Protein AF-A0A523J736-F1 (afdb_monomer_lite)

Radius of gyration: 26.55 Å; chains: 1; bounding box: 69×30×75 Å

Sequence (80 aa):
MPELIHDEIVVRRPPSPGLAAVLSVLLPGLGQVYSGRLLAGALWFGLTWLSYWAVLIPGFLVHALCIWSAYQSARRWTYY

Structure (mmCIF, N/CA/C/O backbone):
data_AF-A0A523J736-F1
#
_entry.id   AF-A0A523J736-F1
#
loop_
_atom_site.group_PDB
_atom_site.id
_atom_site.type_symbol
_atom_site.label_atom_id
_atom_site.label_alt_id
_atom_site.label_comp_id
_atom_site.label_asym_id
_atom_site.label_entity_id
_atom_site.label_seq_id
_atom_site.pdbx_PDB_ins_code
_atom_site.Cartn_x
_atom_site.Cartn_y
_atom_site.Cartn_z
_atom_site.occupancy
_atom_site.B_iso_or_equiv
_atom_site.auth_seq_id
_atom_site.auth_comp_id
_atom_site.auth_asym_id
_atom_site.auth_atom_id
_atom_site.pdbx_PDB_model_num
ATOM 1 N N . MET A 1 1 ? -44.096 17.118 38.546 1.00 50.28 1 MET A N 1
ATOM 2 C CA . MET A 1 1 ? -43.923 15.889 37.744 1.00 50.28 1 MET A CA 1
ATOM 3 C C . MET A 1 1 ? -42.437 15.719 37.436 1.00 50.28 1 MET A C 1
ATOM 5 O O . MET A 1 1 ? -41.919 16.559 36.711 1.00 50.28 1 MET A O 1
ATOM 9 N N . PRO A 1 2 ? -41.733 14.729 38.015 1.00 55.47 2 PRO A N 1
ATOM 10 C CA . PRO A 1 2 ? -40.311 14.482 37.776 1.00 55.47 2 PRO A CA 1
ATOM 11 C C . PRO A 1 2 ? -40.112 13.280 36.831 1.00 55.47 2 PRO A C 1
ATOM 13 O O . PRO A 1 2 ? -39.478 12.301 37.201 1.00 55.47 2 PRO A O 1
ATOM 16 N N . GLU A 1 3 ? -40.701 13.326 35.633 1.00 63.62 3 GLU A N 1
ATOM 17 C CA . GLU A 1 3 ? -40.744 12.178 34.701 1.00 63.62 3 GLU A CA 1
ATOM 18 C C . GLU A 1 3 ? -40.003 12.438 33.374 1.00 63.62 3 GLU A C 1
ATOM 20 O O . GLU A 1 3 ? -40.092 11.649 32.445 1.00 63.62 3 GLU A O 1
ATOM 25 N N . LE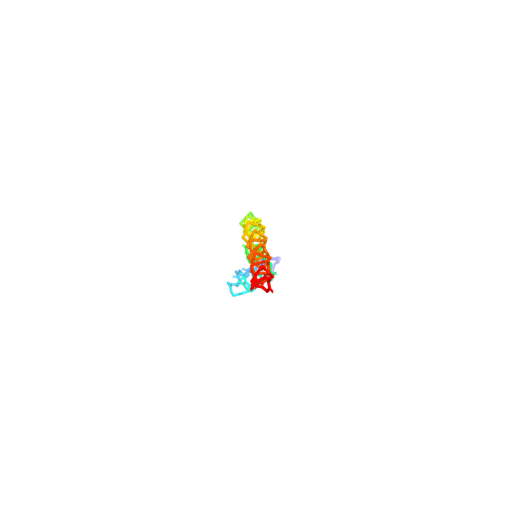U A 1 4 ? -39.252 13.543 33.261 1.00 61.09 4 LEU A N 1
ATOM 26 C CA . LEU A 1 4 ? -38.636 13.962 31.990 1.00 61.09 4 LEU A CA 1
ATOM 27 C C . LEU A 1 4 ? -37.097 13.943 31.982 1.00 61.09 4 LEU A C 1
ATOM 29 O O . LEU A 1 4 ? -36.481 14.562 31.122 1.00 61.09 4 LEU A O 1
ATOM 33 N N . ILE A 1 5 ? -36.479 13.217 32.922 1.00 59.69 5 ILE A N 1
ATOM 34 C CA . ILE A 1 5 ? -35.053 12.837 32.880 1.00 59.69 5 ILE A CA 1
ATOM 35 C C . ILE A 1 5 ? -34.967 11.320 32.664 1.00 59.69 5 ILE A C 1
ATOM 37 O O . ILE A 1 5 ? -34.339 10.580 33.414 1.00 59.69 5 ILE A O 1
ATOM 41 N N . HIS A 1 6 ? -35.673 10.818 31.653 1.00 60.25 6 HIS A N 1
ATOM 42 C CA . HIS A 1 6 ? -35.216 9.604 30.996 1.00 60.25 6 HIS A CA 1
ATOM 43 C C . HIS A 1 6 ? -34.136 10.048 30.035 1.00 60.25 6 HIS A C 1
ATOM 45 O O . HIS A 1 6 ? -34.414 10.480 28.919 1.00 60.25 6 HIS A O 1
ATOM 51 N N . ASP A 1 7 ? -32.913 10.018 30.558 1.00 60.62 7 ASP A N 1
ATOM 52 C CA . ASP A 1 7 ? -31.697 9.925 29.782 1.00 60.62 7 ASP A CA 1
ATOM 53 C C . ASP A 1 7 ? -31.974 9.115 28.512 1.00 60.62 7 ASP A C 1
ATOM 55 O O . ASP A 1 7 ? -32.115 7.889 28.543 1.00 60.62 7 ASP A O 1
ATOM 59 N N . GLU A 1 8 ? -32.033 9.796 27.372 1.00 62.66 8 GLU A N 1
ATOM 60 C CA . GLU A 1 8 ? -31.780 9.149 26.100 1.00 62.66 8 GLU A CA 1
ATOM 61 C C . GLU A 1 8 ? -30.280 8.831 26.102 1.00 62.66 8 GLU A C 1
ATOM 63 O O . GLU A 1 8 ? -29.446 9.546 25.545 1.00 62.66 8 GLU A O 1
ATOM 68 N N . ILE A 1 9 ? -29.904 7.788 26.847 1.00 64.81 9 ILE A N 1
ATOM 69 C CA . ILE A 1 9 ? -28.559 7.235 26.826 1.00 64.81 9 ILE A CA 1
ATOM 70 C C . ILE A 1 9 ? -28.401 6.710 25.406 1.00 64.81 9 ILE A C 1
ATOM 72 O O . ILE A 1 9 ? -28.856 5.613 25.082 1.00 64.81 9 ILE A O 1
ATOM 76 N N . VAL A 1 10 ? -27.805 7.511 24.525 1.00 71.00 10 VAL A N 1
ATOM 77 C CA . VAL A 1 10 ? -27.435 7.072 23.183 1.00 71.00 10 VAL A CA 1
ATOM 78 C C . VAL A 1 10 ? -26.390 5.977 23.366 1.00 71.00 10 VAL A C 1
ATOM 80 O O . VAL A 1 10 ? -25.189 6.240 23.470 1.00 71.00 10 VAL A O 1
ATOM 83 N N . VAL A 1 11 ? -26.850 4.728 23.447 1.00 73.56 11 VAL A N 1
ATOM 84 C CA . VAL A 1 11 ? -25.996 3.546 23.510 1.00 73.56 11 VAL A CA 1
ATOM 85 C C . VAL A 1 11 ? -25.297 3.441 22.159 1.00 73.56 11 VAL A C 1
ATOM 87 O O . VAL A 1 11 ? -25.814 2.862 21.201 1.00 73.56 11 VAL A O 1
ATOM 90 N N . ARG A 1 12 ? -24.111 4.048 22.048 1.00 76.94 12 ARG A N 1
ATOM 91 C CA . ARG A 1 12 ? -23.263 3.893 20.867 1.00 76.94 12 ARG A CA 1
ATOM 92 C C . ARG A 1 12 ? -22.839 2.434 20.800 1.00 76.94 12 ARG A C 1
ATOM 94 O O . ARG A 1 12 ? -22.053 1.968 21.621 1.00 76.94 12 ARG A O 1
ATOM 101 N N . ARG A 1 13 ? -23.372 1.704 19.819 1.00 82.50 13 ARG A N 1
ATOM 102 C CA . ARG A 1 13 ? -22.887 0.356 19.523 1.00 82.50 13 ARG A CA 1
ATOM 103 C C . ARG A 1 13 ? -21.395 0.438 19.191 1.00 82.50 13 ARG A C 1
ATOM 105 O O . ARG A 1 13 ? -21.004 1.333 18.435 1.00 82.50 13 ARG A O 1
ATOM 112 N N . PRO A 1 14 ? -20.567 -0.465 19.738 1.00 87.25 14 PRO A N 1
ATOM 113 C CA . PRO A 1 14 ? -19.159 -0.494 19.397 1.00 87.25 14 PRO A CA 1
ATOM 114 C C . PRO A 1 14 ? -18.990 -0.730 17.886 1.00 87.25 14 PRO A C 1
ATOM 116 O O . PRO A 1 14 ? -19.821 -1.414 17.275 1.00 87.25 14 PRO A O 1
ATOM 119 N N . PRO A 1 15 ? -17.928 -0.179 17.274 1.00 89.25 15 PRO A N 1
ATOM 120 C CA . PRO A 1 15 ? -17.622 -0.410 15.869 1.00 89.25 15 PRO A CA 1
ATOM 121 C C . PRO A 1 15 ? -17.527 -1.911 15.577 1.00 89.25 15 PRO A C 1
ATOM 123 O O . PRO A 1 15 ? -16.882 -2.653 16.319 1.00 89.25 15 PRO A O 1
ATOM 126 N N . SER A 1 16 ? -18.150 -2.369 14.491 1.00 95.88 16 SER A N 1
ATOM 127 C CA . SER A 1 16 ? -18.070 -3.780 14.109 1.00 95.88 16 SER A CA 1
ATOM 128 C C . SER A 1 16 ? -16.705 -4.094 13.466 1.00 95.88 16 SER A C 1
ATOM 130 O O . SER A 1 16 ? -16.322 -3.434 12.494 1.00 95.88 16 SER A O 1
ATOM 132 N N . PRO A 1 17 ? -15.958 -5.105 13.956 1.00 96.06 17 PRO A N 1
ATOM 133 C CA . PRO A 1 17 ? -14.628 -5.416 13.426 1.00 96.06 17 PRO A CA 1
ATOM 134 C C . PRO A 1 17 ? -14.641 -5.816 11.945 1.00 96.06 17 PRO A C 1
ATOM 136 O O . PRO A 1 17 ? -13.765 -5.410 11.185 1.00 96.06 17 PRO A O 1
ATOM 139 N N . GLY A 1 18 ? -15.660 -6.572 11.522 1.00 96.94 18 GLY A N 1
ATOM 140 C CA . GLY A 1 18 ? -15.810 -7.001 10.130 1.00 96.94 18 GLY A CA 1
ATOM 141 C C . GLY A 1 18 ? -16.011 -5.827 9.172 1.00 96.94 18 GLY A C 1
ATOM 142 O O . GLY A 1 18 ? -15.336 -5.750 8.148 1.00 96.94 18 GLY A O 1
ATOM 143 N N . LEU A 1 19 ? -16.872 -4.866 9.529 1.00 96.81 19 LEU A N 1
ATOM 144 C CA . LEU A 1 19 ? -17.068 -3.671 8.707 1.00 96.81 19 LEU A CA 1
ATOM 145 C C . LEU A 1 19 ? -15.806 -2.811 8.672 1.00 96.81 19 LEU A C 1
ATOM 147 O O . LEU A 1 19 ? -15.446 -2.317 7.610 1.00 96.81 19 LEU A O 1
ATOM 151 N N . ALA A 1 20 ? -15.100 -2.678 9.800 1.00 96.94 20 ALA A N 1
ATOM 152 C CA . ALA A 1 20 ? -13.823 -1.974 9.838 1.00 96.94 20 ALA A CA 1
ATOM 153 C C . ALA A 1 20 ? -12.814 -2.586 8.847 1.00 96.94 20 ALA A C 1
ATOM 155 O O . ALA A 1 20 ? -12.163 -1.857 8.101 1.00 96.94 20 ALA A O 1
ATOM 156 N N . ALA A 1 21 ? -12.718 -3.918 8.789 1.00 96.88 21 ALA A N 1
ATOM 157 C CA . ALA A 1 21 ? -11.837 -4.605 7.848 1.00 96.88 21 ALA A CA 1
ATOM 158 C C . ALA A 1 21 ? -12.244 -4.360 6.385 1.00 96.88 21 ALA A C 1
ATOM 160 O O . ALA A 1 21 ? -11.396 -3.983 5.579 1.00 96.88 21 ALA A O 1
ATOM 161 N N . VAL A 1 22 ? -13.533 -4.505 6.051 1.00 98.00 22 VAL A N 1
ATOM 162 C CA . VAL A 1 22 ? -14.045 -4.260 4.688 1.00 98.00 22 VAL A CA 1
ATOM 163 C C . VAL A 1 22 ? -13.798 -2.816 4.252 1.00 98.00 22 VAL A C 1
ATOM 165 O O . VAL A 1 22 ? -13.337 -2.581 3.138 1.00 98.00 22 VAL A O 1
ATOM 168 N N . LEU A 1 23 ? -14.032 -1.845 5.136 1.00 97.06 23 LEU A N 1
ATOM 169 C CA . LEU A 1 23 ? -13.737 -0.441 4.858 1.00 97.06 23 LEU A CA 1
ATOM 170 C C . LEU A 1 23 ? -12.250 -0.233 4.537 1.00 97.06 23 LEU A C 1
ATOM 172 O O . LEU A 1 23 ? -11.929 0.460 3.575 1.00 97.06 23 LEU A O 1
ATOM 176 N N . SER A 1 24 ? -11.347 -0.874 5.282 1.00 96.12 24 SER A N 1
ATOM 177 C CA . SER A 1 24 ? -9.904 -0.799 5.021 1.00 96.12 24 SER A CA 1
ATOM 178 C C . SER A 1 24 ? -9.458 -1.472 3.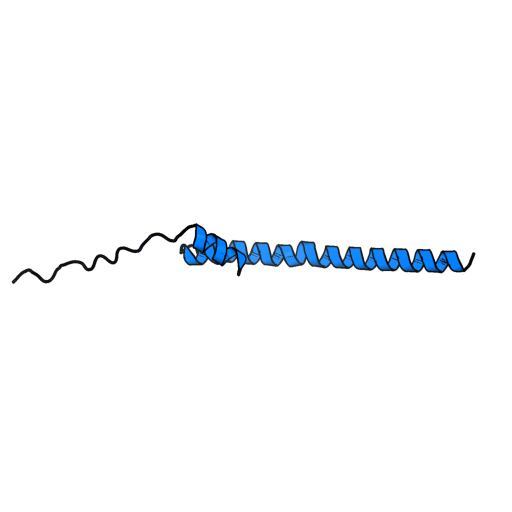718 1.00 96.12 24 SER A C 1
ATOM 180 O O . SER A 1 24 ? -8.406 -1.105 3.198 1.00 96.12 24 SER A O 1
ATOM 182 N N . VAL A 1 25 ? -10.230 -2.425 3.181 1.00 95.44 25 VAL A N 1
ATOM 183 C CA . VAL A 1 25 ? -9.990 -2.992 1.840 1.00 95.44 25 VAL A CA 1
ATOM 184 C C . VAL A 1 25 ? -10.310 -1.965 0.754 1.00 95.44 25 VAL A C 1
ATOM 186 O O . VAL A 1 25 ? -9.576 -1.874 -0.225 1.00 95.44 25 VAL A O 1
ATOM 189 N N . LEU A 1 26 ? -11.380 -1.181 0.929 1.00 95.88 26 LEU A N 1
ATOM 190 C CA . LEU A 1 26 ? -11.760 -0.136 -0.027 1.00 95.88 26 LEU A CA 1
ATOM 191 C C . LEU A 1 26 ? -10.747 1.011 -0.043 1.00 95.88 26 LEU A C 1
ATOM 193 O O . LEU A 1 26 ? -10.364 1.482 -1.112 1.00 95.88 26 LEU A O 1
ATOM 197 N N . LEU A 1 27 ? -10.319 1.465 1.138 1.00 95.75 27 LEU A N 1
ATOM 198 C CA . LEU A 1 27 ? -9.260 2.459 1.269 1.00 95.75 27 LEU A CA 1
ATOM 199 C C . LEU A 1 27 ? -8.454 2.211 2.555 1.00 95.75 27 LEU A C 1
ATOM 201 O O . LEU A 1 27 ? -9.039 2.156 3.644 1.00 95.75 27 LEU A O 1
ATOM 205 N N . PRO A 1 28 ? -7.116 2.084 2.463 1.00 97.00 28 PRO A N 1
ATOM 206 C CA . PRO A 1 28 ? -6.278 1.774 3.614 1.00 97.00 28 PRO A CA 1
ATOM 207 C C . PRO A 1 28 ? -6.473 2.798 4.734 1.00 97.00 28 PRO A C 1
ATOM 209 O O . PRO A 1 28 ? -6.388 3.999 4.504 1.00 97.00 28 PRO A O 1
ATOM 212 N N . GLY A 1 29 ? -6.732 2.335 5.956 1.00 96.44 29 GLY A N 1
ATOM 213 C CA . GLY A 1 29 ? -6.942 3.220 7.104 1.00 96.44 29 GLY A CA 1
ATOM 214 C C . GLY A 1 29 ? -8.404 3.583 7.399 1.00 96.44 29 GLY A C 1
ATOM 215 O O . GLY A 1 29 ? -8.670 4.126 8.475 1.00 96.44 29 GLY A O 1
ATOM 216 N N . LEU A 1 30 ? -9.372 3.268 6.523 1.00 96.94 30 LEU A N 1
ATOM 217 C CA . LEU A 1 30 ? -10.784 3.597 6.781 1.00 96.94 30 LEU A CA 1
ATOM 218 C C . LEU A 1 30 ? -11.382 2.845 7.970 1.00 96.94 30 LEU A C 1
ATOM 220 O O . LEU A 1 30 ? -12.174 3.428 8.707 1.00 96.94 30 LEU A O 1
ATOM 224 N N . GLY A 1 31 ? -11.016 1.586 8.207 1.00 97.50 31 GLY A N 1
ATOM 225 C CA . GLY A 1 31 ? -11.492 0.843 9.376 1.00 97.50 31 GLY A CA 1
ATOM 226 C C . GLY A 1 31 ? -11.076 1.486 10.699 1.00 97.50 31 GLY A C 1
ATOM 227 O O . GLY A 1 31 ? -11.825 1.488 11.679 1.00 97.50 31 GLY A O 1
ATOM 228 N N . GLN A 1 32 ? -9.893 2.093 10.712 1.00 97.12 32 GLN A N 1
ATOM 229 C CA . GLN A 1 32 ? -9.351 2.840 11.835 1.00 97.12 32 GLN A CA 1
ATOM 230 C C . GLN A 1 32 ? -10.132 4.146 12.026 1.00 97.12 32 GLN A C 1
ATOM 232 O O . GLN A 1 32 ? -10.517 4.443 13.155 1.00 97.12 32 GLN A O 1
ATOM 237 N N . VAL A 1 33 ? -10.447 4.871 10.944 1.00 97.31 33 VAL A N 1
ATOM 238 C CA . VAL A 1 33 ? -11.320 6.063 10.978 1.00 97.31 33 VAL A CA 1
ATOM 239 C C . VAL A 1 33 ? -12.723 5.711 11.483 1.00 97.31 33 VAL A C 1
ATOM 241 O O . VAL A 1 33 ? -13.221 6.372 12.391 1.00 97.31 33 VAL A O 1
ATOM 244 N N . TYR A 1 34 ? -13.323 4.631 10.976 1.00 96.06 34 TYR A N 1
ATOM 245 C CA . TYR A 1 34 ? -14.617 4.106 11.431 1.00 96.06 34 TYR A CA 1
ATOM 246 C C . TYR A 1 34 ? -14.618 3.765 12.927 1.00 96.06 34 TYR A C 1
ATOM 248 O O . TYR A 1 34 ? -15.604 3.988 13.623 1.00 96.06 34 TYR A O 1
ATOM 256 N N . SER A 1 35 ? -13.483 3.294 13.442 1.00 95.31 35 SER A N 1
ATOM 257 C CA . SER A 1 35 ? -13.298 3.000 14.866 1.00 95.31 35 SER A CA 1
ATOM 258 C C . SER A 1 35 ? -12.929 4.233 15.711 1.00 95.31 35 SER A C 1
ATOM 260 O O . SER A 1 35 ? -12.549 4.079 16.869 1.00 95.31 35 SER A O 1
ATOM 262 N N . GLY A 1 36 ? -12.980 5.448 15.149 1.00 94.81 36 GLY A N 1
ATOM 263 C CA . GLY A 1 36 ? -12.645 6.704 15.835 1.00 94.81 36 GLY A CA 1
ATOM 264 C C . GLY A 1 36 ? -11.144 7.001 15.961 1.00 94.81 36 GLY A C 1
ATOM 265 O O . GLY A 1 36 ? -10.752 7.939 16.651 1.00 94.81 36 GLY A O 1
ATOM 266 N N . ARG A 1 37 ? -10.274 6.229 15.299 1.00 96.50 37 ARG A N 1
ATOM 267 C CA . ARG A 1 37 ? -8.805 6.328 15.392 1.00 96.50 37 ARG A CA 1
ATOM 268 C C . ARG A 1 37 ? -8.216 7.046 14.174 1.00 96.50 37 ARG A C 1
ATOM 270 O O . ARG A 1 37 ? -7.540 6.430 13.351 1.00 96.50 37 ARG A O 1
ATOM 277 N N . LEU A 1 38 ? -8.439 8.359 14.080 1.00 96.62 38 LEU A N 1
ATOM 278 C CA . LEU A 1 38 ? -8.038 9.179 12.922 1.00 96.62 38 LEU A CA 1
ATOM 279 C C . LEU A 1 38 ? -6.532 9.142 12.626 1.00 96.62 38 LEU A C 1
ATOM 281 O O . LEU A 1 38 ? -6.145 8.896 11.487 1.00 96.62 38 LEU A O 1
ATOM 285 N N . LEU A 1 39 ? -5.681 9.320 13.645 1.00 97.69 39 LEU A N 1
ATOM 286 C CA . LEU A 1 39 ? -4.225 9.292 13.461 1.00 97.69 39 LEU A CA 1
ATOM 287 C C . LEU A 1 39 ? -3.749 7.933 12.934 1.00 97.69 39 LEU A C 1
ATOM 289 O O . LEU A 1 39 ? -2.946 7.874 12.010 1.00 97.69 39 LEU A O 1
ATOM 293 N N . ALA A 1 40 ? -4.280 6.837 13.482 1.00 97.31 40 ALA A N 1
ATOM 294 C CA . ALA A 1 40 ? -3.951 5.502 12.996 1.00 97.31 40 ALA A CA 1
ATOM 295 C C . ALA A 1 40 ? -4.393 5.328 11.536 1.00 97.31 40 ALA A C 1
ATOM 297 O O . ALA A 1 40 ? -3.624 4.808 10.734 1.00 97.31 40 ALA A O 1
ATOM 298 N N . GLY A 1 41 ? -5.593 5.797 11.179 1.00 97.62 41 GLY A N 1
ATOM 299 C CA . GLY A 1 41 ? -6.070 5.788 9.796 1.00 97.62 41 GLY A CA 1
ATOM 300 C C . GLY A 1 41 ? -5.138 6.539 8.846 1.00 97.62 41 GLY A C 1
ATOM 301 O O . 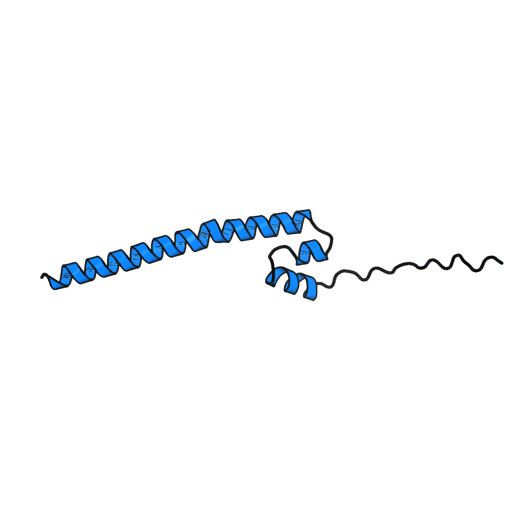GLY A 1 41 ? -4.733 5.980 7.831 1.00 97.62 41 GLY A O 1
ATOM 302 N N . ALA A 1 42 ? -4.720 7.752 9.213 1.00 97.88 42 ALA A N 1
ATOM 303 C CA . ALA A 1 42 ? -3.803 8.562 8.411 1.00 97.88 42 ALA A CA 1
ATOM 304 C C . ALA A 1 42 ? -2.422 7.903 8.239 1.00 97.88 42 ALA A C 1
ATOM 306 O O . ALA A 1 42 ? -1.887 7.880 7.131 1.00 97.88 42 ALA A O 1
ATOM 307 N N . LEU A 1 43 ? -1.864 7.323 9.309 1.00 98.19 43 LEU A N 1
ATOM 308 C CA . LEU A 1 43 ? -0.584 6.611 9.252 1.00 98.19 43 LEU A CA 1
ATOM 309 C C . LEU A 1 43 ? -0.660 5.386 8.335 1.00 98.19 43 LEU A C 1
ATOM 311 O O . LEU A 1 43 ? 0.213 5.198 7.489 1.00 98.19 43 LEU A O 1
ATOM 315 N N . TRP A 1 44 ? -1.713 4.576 8.466 1.00 97.69 44 TRP A N 1
ATOM 316 C CA . TRP A 1 44 ? -1.901 3.395 7.621 1.00 97.69 44 TRP A CA 1
ATOM 317 C C . TRP A 1 44 ? -2.133 3.761 6.157 1.00 97.69 44 TRP A C 1
ATOM 319 O O . TRP A 1 44 ? -1.563 3.115 5.276 1.00 97.69 44 TRP A O 1
ATOM 329 N N . PHE A 1 45 ? -2.910 4.811 5.892 1.00 97.62 45 PHE A N 1
ATOM 330 C CA . PHE A 1 45 ? -3.094 5.333 4.543 1.00 97.62 45 PHE A CA 1
ATOM 331 C C . PHE A 1 45 ? -1.764 5.784 3.930 1.00 97.62 45 PHE A C 1
ATOM 333 O O . PHE A 1 45 ? -1.381 5.299 2.865 1.00 97.62 45 PHE A O 1
ATOM 340 N N . GLY A 1 46 ? -1.023 6.650 4.630 1.00 97.44 46 GLY A N 1
ATOM 341 C CA . GLY A 1 46 ? 0.248 7.192 4.149 1.00 97.44 46 GLY A CA 1
ATOM 342 C C . GLY A 1 46 ? 1.313 6.119 3.922 1.00 97.44 46 GLY A C 1
ATOM 343 O O . GLY A 1 46 ? 1.976 6.124 2.886 1.00 97.44 46 GLY A O 1
ATOM 344 N N . LEU A 1 47 ? 1.443 5.161 4.843 1.00 96.94 47 LEU A N 1
ATOM 345 C CA . LEU A 1 47 ? 2.405 4.065 4.714 1.00 96.94 47 LEU A CA 1
ATOM 346 C C . LEU A 1 47 ? 2.062 3.135 3.544 1.00 96.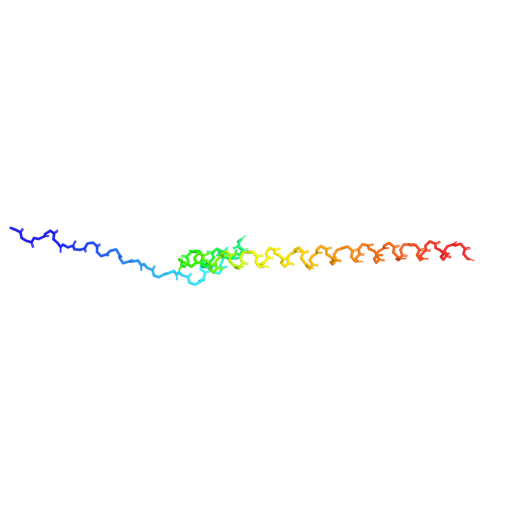94 47 LEU A C 1
ATOM 348 O O . LEU A 1 47 ? 2.954 2.734 2.794 1.00 96.94 47 LEU A O 1
ATOM 352 N N . THR A 1 48 ? 0.780 2.810 3.362 1.00 96.00 48 THR A N 1
ATOM 353 C CA . THR A 1 48 ? 0.334 1.964 2.244 1.00 96.00 48 THR A CA 1
ATOM 354 C C . THR A 1 48 ? 0.552 2.676 0.912 1.00 96.00 48 THR A C 1
ATOM 356 O O . THR A 1 48 ? 1.107 2.093 -0.017 1.00 96.00 48 THR A O 1
ATOM 359 N N . TRP A 1 49 ? 0.203 3.964 0.844 1.00 94.94 49 TRP A N 1
ATOM 360 C CA . TRP A 1 49 ? 0.456 4.804 -0.322 1.00 94.94 49 TRP A CA 1
ATOM 361 C C . TRP A 1 49 ? 1.944 4.843 -0.677 1.00 94.94 49 TRP A C 1
ATOM 363 O O . TRP A 1 49 ? 2.314 4.530 -1.806 1.00 94.94 49 TRP A O 1
ATOM 373 N N . LEU A 1 50 ? 2.813 5.144 0.294 1.00 96.12 50 LEU A N 1
ATOM 374 C CA . LEU A 1 50 ? 4.262 5.168 0.089 1.00 96.12 50 LEU A CA 1
ATOM 375 C C . LEU A 1 50 ? 4.796 3.809 -0.383 1.00 96.12 50 LEU A C 1
ATOM 377 O O . LEU A 1 50 ? 5.663 3.757 -1.251 1.00 96.12 50 LEU A O 1
ATOM 381 N N . SER A 1 51 ? 4.248 2.712 0.142 1.00 93.81 51 SER A N 1
ATOM 382 C CA . SER A 1 51 ? 4.636 1.352 -0.247 1.00 93.81 51 SER A CA 1
ATOM 383 C C . SER A 1 51 ? 4.314 1.052 -1.715 1.00 93.81 51 SER A C 1
ATOM 385 O O . SER A 1 51 ? 5.124 0.422 -2.396 1.00 93.81 51 SER A O 1
ATOM 387 N N . TYR A 1 52 ? 3.191 1.551 -2.247 1.00 93.06 52 TYR A N 1
ATOM 388 C CA . TYR A 1 52 ? 2.899 1.449 -3.682 1.00 93.06 52 TYR A CA 1
ATOM 389 C C . TYR A 1 52 ? 3.949 2.169 -4.532 1.00 93.06 52 TYR A C 1
ATOM 391 O O . TYR A 1 52 ? 4.432 1.597 -5.510 1.00 93.06 52 TYR A O 1
ATOM 399 N N . TRP A 1 53 ? 4.368 3.372 -4.131 1.00 93.88 53 TRP A N 1
ATOM 400 C CA . TRP A 1 53 ? 5.417 4.111 -4.840 1.00 93.88 53 TRP A CA 1
ATOM 401 C C . TRP A 1 53 ? 6.797 3.459 -4.714 1.00 93.88 53 TRP A C 1
ATOM 403 O O . TRP A 1 53 ? 7.559 3.465 -5.676 1.00 93.88 53 TRP A O 1
ATOM 413 N N . ALA A 1 54 ? 7.114 2.869 -3.561 1.00 92.25 54 ALA A N 1
ATOM 414 C CA . ALA A 1 54 ? 8.420 2.272 -3.296 1.00 92.25 54 ALA A CA 1
ATOM 415 C C . ALA A 1 54 ? 8.606 0.879 -3.919 1.00 92.25 54 ALA A C 1
ATOM 417 O O . ALA A 1 54 ? 9.735 0.501 -4.221 1.00 92.25 54 ALA A O 1
ATOM 418 N N . VAL A 1 55 ? 7.531 0.105 -4.104 1.00 92.00 55 VAL A N 1
ATOM 419 C CA . VAL A 1 55 ? 7.629 -1.292 -4.566 1.00 92.00 55 VAL A CA 1
ATOM 420 C C . VAL A 1 55 ? 7.109 -1.467 -5.987 1.00 92.00 55 VAL A C 1
ATOM 422 O O . VAL A 1 55 ? 7.820 -2.017 -6.829 1.00 92.00 55 VAL A O 1
ATOM 425 N N . LEU A 1 56 ? 5.892 -1.000 -6.286 1.00 91.06 56 LEU A N 1
ATOM 426 C CA . LEU A 1 56 ? 5.270 -1.281 -7.585 1.00 91.06 56 LEU A CA 1
ATOM 427 C C . LEU A 1 56 ? 6.016 -0.574 -8.714 1.00 91.06 56 LEU A C 1
ATOM 429 O O . LEU A 1 56 ? 6.356 -1.201 -9.713 1.00 91.06 56 LEU A O 1
ATOM 433 N N . ILE A 1 57 ? 6.317 0.714 -8.549 1.00 91.06 57 ILE A N 1
ATOM 434 C CA . ILE A 1 57 ? 6.924 1.512 -9.620 1.00 91.06 57 ILE A CA 1
ATOM 435 C C . ILE A 1 57 ? 8.353 1.055 -9.939 1.00 91.06 57 ILE A C 1
ATOM 437 O O . ILE A 1 57 ? 8.620 0.778 -11.111 1.00 91.06 57 ILE A O 1
ATOM 441 N N . PRO A 1 58 ? 9.262 0.886 -8.958 1.00 92.69 58 PRO A N 1
ATOM 442 C CA . PRO A 1 58 ? 10.583 0.333 -9.238 1.00 92.69 58 PRO A CA 1
ATOM 443 C C . PRO A 1 58 ? 10.511 -1.091 -9.793 1.00 92.69 58 PRO A C 1
ATOM 445 O O . PRO A 1 58 ? 11.260 -1.420 -10.712 1.00 92.69 58 PRO A O 1
ATOM 448 N N . GLY A 1 59 ? 9.580 -1.916 -9.299 1.00 93.88 59 GLY A N 1
ATOM 449 C CA . GLY A 1 59 ? 9.362 -3.272 -9.801 1.00 93.88 59 GLY A CA 1
ATOM 450 C C . GLY A 1 59 ? 9.004 -3.297 -11.288 1.00 93.88 59 GLY A C 1
ATOM 451 O O . GLY A 1 59 ? 9.658 -3.992 -12.067 1.00 93.88 59 GLY A O 1
ATOM 452 N N . PHE A 1 60 ? 8.025 -2.492 -11.708 1.00 95.62 60 PHE A N 1
ATOM 453 C CA . PHE A 1 60 ? 7.649 -2.382 -13.120 1.00 95.62 60 PHE A CA 1
ATOM 454 C C . PHE A 1 60 ? 8.759 -1.773 -13.982 1.00 95.62 60 PHE A C 1
ATOM 456 O O . PHE A 1 60 ? 8.946 -2.214 -15.116 1.00 95.62 60 PHE A O 1
ATOM 463 N N . LEU A 1 61 ? 9.537 -0.820 -13.456 1.00 96.69 61 LEU A N 1
ATOM 464 C CA . LEU A 1 61 ? 10.681 -0.251 -14.171 1.00 96.69 61 LEU A CA 1
ATOM 465 C C . LEU A 1 61 ? 11.756 -1.309 -14.445 1.00 96.69 61 LEU A C 1
ATOM 467 O O . LEU A 1 61 ? 12.185 -1.476 -15.586 1.00 96.69 61 LEU A O 1
ATOM 471 N N . VAL A 1 62 ? 12.163 -2.061 -13.420 1.00 97.62 62 VAL A N 1
ATOM 472 C CA . VAL A 1 62 ? 13.137 -3.155 -13.570 1.00 97.62 62 VAL A CA 1
ATOM 473 C C .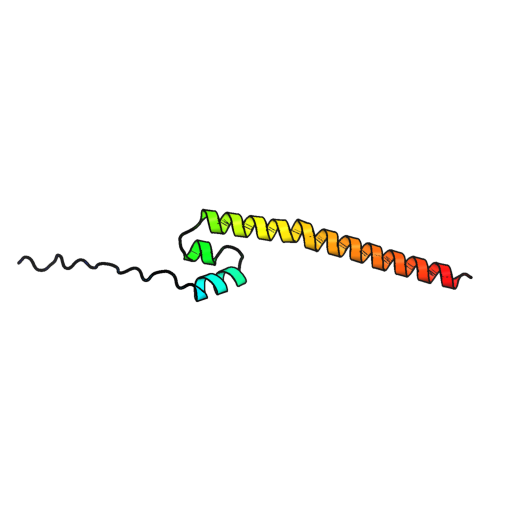 VAL A 1 62 ? 12.600 -4.226 -14.517 1.00 97.62 62 VAL A C 1
ATOM 475 O O . VAL A 1 62 ? 13.341 -4.731 -15.360 1.00 97.62 62 VAL A O 1
ATOM 478 N N . HIS A 1 63 ? 11.307 -4.542 -14.438 1.00 97.12 63 HIS A N 1
ATOM 479 C CA . HIS A 1 63 ? 10.683 -5.496 -15.346 1.00 97.12 63 HIS A CA 1
ATOM 480 C C . HIS A 1 63 ? 10.713 -5.016 -16.807 1.00 97.12 63 HIS A C 1
ATOM 482 O O . HIS A 1 63 ? 11.066 -5.787 -17.699 1.00 97.12 63 HIS A O 1
ATOM 488 N N . ALA A 1 64 ? 10.440 -3.735 -17.062 1.00 98.00 64 ALA A N 1
ATOM 489 C CA . ALA A 1 64 ? 10.548 -3.152 -18.398 1.00 98.00 64 ALA A CA 1
ATOM 490 C C . ALA A 1 64 ? 11.989 -3.204 -18.936 1.00 98.00 64 ALA A C 1
ATOM 492 O O . ALA A 1 64 ? 12.207 -3.574 -20.092 1.00 98.00 64 ALA A O 1
ATOM 493 N N . LEU A 1 65 ? 12.983 -2.909 -18.091 1.00 98.38 65 LEU A N 1
ATOM 494 C CA . LEU A 1 65 ? 14.400 -3.044 -18.449 1.00 98.38 65 LEU A CA 1
ATOM 495 C C . LEU A 1 65 ? 14.779 -4.502 -18.748 1.00 98.38 65 LEU A C 1
ATOM 497 O O . LEU A 1 65 ? 15.542 -4.761 -19.679 1.00 98.38 65 LEU A O 1
ATOM 501 N N . CYS A 1 66 ? 14.216 -5.457 -18.005 1.00 98.19 66 CYS A N 1
ATOM 502 C CA . CYS A 1 66 ? 14.389 -6.885 -18.260 1.00 98.19 66 CYS A CA 1
ATOM 503 C C . CYS A 1 66 ? 13.851 -7.277 -19.649 1.00 98.19 66 CYS A C 1
ATOM 505 O O . CYS A 1 66 ? 14.577 -7.888 -20.436 1.00 98.19 66 CYS A O 1
ATOM 507 N N . ILE A 1 67 ? 12.631 -6.849 -19.996 1.00 98.50 67 ILE A N 1
ATOM 508 C CA . ILE A 1 67 ? 12.027 -7.087 -21.320 1.00 98.50 67 ILE A CA 1
ATOM 509 C C . ILE A 1 67 ? 12.887 -6.473 -22.432 1.00 98.50 67 ILE A C 1
ATOM 511 O O . ILE A 1 67 ? 13.185 -7.137 -23.426 1.00 98.50 67 ILE A O 1
ATOM 515 N N . TRP A 1 68 ? 13.329 -5.224 -22.259 1.00 98.31 68 TRP A N 1
ATOM 516 C CA . TRP A 1 68 ? 14.215 -4.556 -23.215 1.00 98.31 68 TRP A CA 1
ATOM 517 C C . TRP A 1 68 ? 15.518 -5.337 -23.415 1.00 98.31 68 TRP A C 1
ATOM 519 O O . TRP A 1 68 ? 15.959 -5.548 -24.547 1.00 98.31 68 TRP A O 1
ATOM 529 N N . SER A 1 69 ? 16.143 -5.770 -22.318 1.00 97.94 69 SER A N 1
ATOM 530 C CA . SER A 1 69 ? 17.380 -6.553 -22.348 1.00 97.94 69 SER A CA 1
ATOM 531 C C . SER A 1 69 ? 17.196 -7.866 -23.118 1.00 97.94 69 SER A C 1
ATOM 533 O O . SER A 1 69 ? 18.021 -8.205 -23.974 1.00 97.94 69 SER A O 1
ATOM 535 N N . ALA A 1 70 ? 16.078 -8.563 -22.893 1.00 97.44 70 ALA A N 1
ATOM 536 C CA . ALA A 1 70 ? 15.728 -9.785 -23.613 1.00 97.44 70 ALA A CA 1
ATOM 537 C C . ALA A 1 70 ? 15.528 -9.529 -25.117 1.00 97.44 70 ALA A C 1
ATOM 539 O O . ALA A 1 70 ? 16.101 -10.242 -25.943 1.00 97.44 70 ALA A O 1
ATOM 540 N N . TYR A 1 71 ? 14.795 -8.473 -25.480 1.00 97.75 71 TYR A N 1
ATOM 541 C CA . TYR A 1 71 ? 14.584 -8.077 -26.875 1.00 97.75 71 TYR A CA 1
ATOM 542 C C . TYR A 1 71 ? 15.901 -7.778 -27.602 1.00 97.75 71 TYR A C 1
ATOM 544 O O . TYR A 1 71 ? 16.148 -8.298 -28.691 1.00 97.75 71 TYR A O 1
ATOM 552 N N . GLN A 1 72 ? 16.783 -6.981 -26.994 1.00 97.31 72 GLN A N 1
ATOM 553 C CA . GLN A 1 72 ? 18.072 -6.640 -27.603 1.00 97.31 72 GLN A CA 1
ATOM 554 C C . GLN A 1 72 ? 18.992 -7.854 -27.715 1.00 97.31 72 GLN A C 1
ATOM 556 O O . GLN A 1 72 ? 19.713 -7.984 -28.704 1.00 97.31 72 GLN A O 1
ATOM 561 N N . SER A 1 73 ? 18.950 -8.750 -26.729 1.00 95.44 73 SER A N 1
ATOM 562 C CA . SER A 1 73 ? 19.681 -10.013 -26.786 1.00 95.44 73 SER A CA 1
ATOM 563 C C . SER A 1 73 ? 19.204 -10.847 -27.974 1.00 95.44 73 SER A C 1
ATOM 565 O O . SER A 1 73 ? 20.020 -11.189 -28.824 1.00 95.44 73 SER A O 1
ATOM 567 N N . ALA A 1 74 ? 17.894 -11.081 -28.106 1.00 95.12 74 ALA A N 1
ATOM 568 C CA . ALA A 1 74 ? 17.311 -11.826 -29.226 1.00 95.12 74 ALA A CA 1
ATOM 569 C C . ALA A 1 74 ? 17.660 -11.208 -30.590 1.00 95.12 74 ALA A C 1
ATOM 571 O O . ALA A 1 74 ? 18.073 -11.921 -31.500 1.00 95.12 74 ALA A O 1
ATOM 572 N N . ARG A 1 75 ? 17.586 -9.877 -30.713 1.00 94.00 75 ARG A N 1
ATOM 573 C CA . ARG A 1 75 ? 17.986 -9.175 -31.941 1.00 94.00 75 ARG A CA 1
ATOM 574 C C . ARG A 1 75 ? 19.443 -9.393 -32.309 1.00 94.00 75 ARG A C 1
ATOM 576 O O . ARG A 1 75 ? 19.728 -9.558 -33.485 1.00 94.00 75 ARG A O 1
ATOM 583 N N . ARG A 1 76 ? 20.360 -9.374 -31.335 1.00 91.94 76 ARG A N 1
ATOM 584 C CA . ARG A 1 76 ? 21.791 -9.620 -31.587 1.00 91.94 76 ARG A CA 1
ATOM 585 C C . ARG A 1 76 ? 22.036 -11.028 -32.124 1.00 91.94 76 ARG A C 1
ATOM 587 O O . ARG A 1 76 ? 22.871 -11.170 -33.005 1.00 91.94 76 ARG A O 1
ATOM 594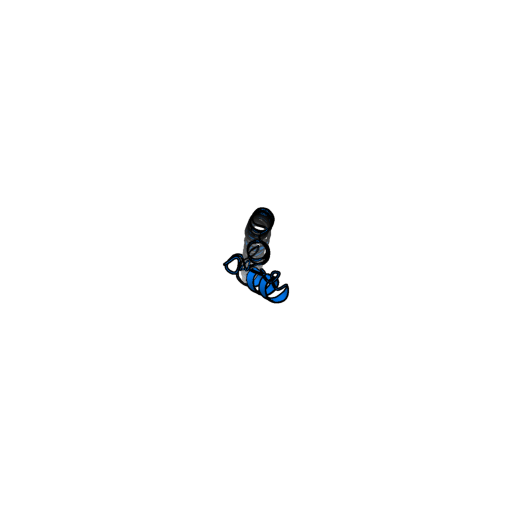 N N . TRP A 1 77 ? 21.301 -12.031 -31.639 1.00 87.12 77 TRP A N 1
ATOM 595 C CA . TRP A 1 77 ? 21.415 -13.414 -32.117 1.00 87.12 77 TRP A CA 1
ATOM 596 C C . TRP A 1 77 ? 21.011 -13.587 -33.582 1.00 87.12 77 TRP A C 1
ATOM 598 O O . TRP A 1 77 ? 21.621 -14.389 -34.269 1.00 87.12 77 TRP A O 1
ATOM 608 N N . THR A 1 78 ? 20.035 -12.829 -34.086 1.00 79.56 78 THR A N 1
ATOM 609 C CA . THR A 1 78 ? 19.593 -12.932 -35.491 1.00 79.56 78 THR A CA 1
ATOM 610 C C . THR A 1 78 ? 20.646 -12.461 -36.510 1.00 79.56 78 THR A C 1
ATOM 612 O O . THR A 1 78 ? 20.484 -12.710 -37.699 1.00 79.56 78 THR A O 1
ATOM 615 N N . TYR A 1 79 ? 21.711 -11.776 -36.075 1.00 72.81 79 TYR A N 1
ATOM 616 C CA . TYR A 1 79 ? 22.798 -11.305 -36.948 1.00 72.81 79 TYR A CA 1
ATOM 617 C C . TYR A 1 79 ? 24.047 -12.211 -36.946 1.00 72.81 79 TYR A C 1
ATOM 619 O O . TYR A 1 79 ? 25.044 -11.835 -37.562 1.00 72.81 79 TYR A O 1
ATOM 627 N N . TYR A 1 80 ? 24.007 -13.359 -36.260 1.00 58.09 80 TYR A N 1
ATOM 628 C CA . TYR A 1 80 ? 25.035 -14.411 -36.302 1.00 58.09 80 TYR A CA 1
ATOM 629 C C . TYR A 1 80 ? 24.544 -15.597 -37.132 1.00 58.09 80 TYR A C 1
ATOM 631 O O . TYR A 1 80 ? 25.385 -16.178 -37.851 1.00 58.09 80 TYR A O 1
#

Secondary structure (DSSP, 8-state):
------------PPPPHHHHHHHHHHSTTHHHHHTT-HHHHHHHHHHHHHHIIIIIHHHHHHHHHHHHHHHHHHHHHTT-

pLDDT: mean 89.76, std 12.82, range [50.28, 98.5]

Foldseek 3Di:
DPPPPPPPVVPPDQQDQVVLVVLCVVANLSSCVSRVNNVSSVVRRVVVVVCCVVPVVVVVVVVVVVVVVVVVVVVVVVVD